Protein AF-A0ABD0NY02-F1 (afdb_monomer_lite)

InterPro domains:
  IPR039779 RFX-like DNA-binding protein [PTHR12619] (9-68)

Organism: Cirrhinus mrigala (NCBI:txid683832)

Structure (mmCIF, N/CA/C/O backbone):
data_AF-A0ABD0NY02-F1
#
_entry.id   AF-A0ABD0NY02-F1
#
loop_
_atom_site.group_PDB
_atom_site.id
_atom_site.type_symbol
_atom_site.label_atom_id
_atom_site.label_alt_id
_atom_site.label_comp_id
_atom_site.label_asym_id
_atom_site.label_entity_id
_atom_site.label_seq_id
_atom_site.pdbx_PDB_ins_code
_atom_site.Cartn_x
_atom_site.Cartn_y
_atom_site.Cartn_z
_atom_site.occupancy
_atom_site.B_iso_or_equiv
_atom_site.auth_seq_id
_atom_site.auth_comp_id
_atom_site.auth_asym_id
_atom_site.auth_atom_id
_atom_site.pdbx_PDB_model_num
ATOM 1 N N . MET A 1 1 ? -17.612 -1.594 34.844 1.00 52.16 1 MET A N 1
ATOM 2 C CA . MET A 1 1 ? -16.282 -1.017 34.532 1.00 52.16 1 MET A CA 1
ATOM 3 C C . MET A 1 1 ? -15.610 -1.679 33.323 1.00 52.16 1 MET A C 1
ATOM 5 O O . MET A 1 1 ? -14.845 -0.997 32.667 1.00 52.16 1 MET A O 1
ATOM 9 N N . SER A 1 2 ? -15.921 -2.934 32.965 1.00 60.69 2 SER A N 1
ATOM 10 C CA . SER A 1 2 ? -15.352 -3.630 31.790 1.00 60.69 2 SER A CA 1
ATOM 11 C C . SER A 1 2 ? -15.900 -3.180 30.424 1.00 60.69 2 SER A C 1
ATOM 13 O O . SER A 1 2 ? -15.152 -3.163 29.455 1.00 60.69 2 SER A O 1
ATOM 15 N N . HIS A 1 3 ? -17.174 -2.777 30.336 1.00 58.53 3 HIS A N 1
ATOM 16 C CA . HIS A 1 3 ? -17.803 -2.396 29.058 1.00 58.53 3 HIS A CA 1
ATOM 17 C C . HIS A 1 3 ? -17.172 -1.156 28.403 1.00 58.53 3 HIS A C 1
ATOM 19 O O . HIS A 1 3 ? -16.867 -1.181 27.217 1.00 58.53 3 HIS A O 1
ATOM 25 N N . LEU A 1 4 ? -16.869 -0.120 29.195 1.00 61.84 4 LEU A N 1
ATOM 26 C CA . LEU A 1 4 ? -16.316 1.141 28.686 1.00 61.84 4 LEU A CA 1
ATOM 27 C C . LEU A 1 4 ? -14.914 0.976 28.068 1.00 61.84 4 LEU A C 1
ATOM 29 O O . LEU A 1 4 ? -14.554 1.691 27.138 1.00 61.84 4 LEU A O 1
ATOM 33 N N . GLN A 1 5 ? -14.113 0.030 28.580 1.00 66.06 5 GLN A N 1
ATOM 34 C CA . GLN A 1 5 ? -12.800 -0.278 28.002 1.00 66.06 5 GLN A CA 1
ATOM 35 C C . GLN A 1 5 ? -12.920 -1.019 26.665 1.00 66.06 5 GLN A C 1
ATOM 37 O O . GLN A 1 5 ? -12.085 -0.801 25.790 1.00 66.06 5 GLN A O 1
ATOM 42 N N . SER A 1 6 ? -13.948 -1.855 26.488 1.00 70.00 6 SER A N 1
ATOM 43 C CA . SER A 1 6 ? -14.204 -2.550 25.219 1.00 70.00 6 SER A CA 1
ATOM 44 C C . SER A 1 6 ? -14.595 -1.562 24.121 1.00 70.00 6 SER A C 1
ATOM 46 O O . SER A 1 6 ? -13.976 -1.558 23.062 1.00 70.00 6 SER A O 1
ATOM 48 N N . GLU A 1 7 ? -15.536 -0.657 24.408 1.00 70.81 7 GLU A N 1
ATOM 49 C CA . GLU A 1 7 ? -16.019 0.350 23.448 1.00 70.81 7 GLU A CA 1
ATOM 50 C C . GLU A 1 7 ? -14.914 1.330 23.023 1.00 70.81 7 GLU A C 1
ATOM 52 O O . GLU A 1 7 ? -14.781 1.660 21.846 1.00 70.81 7 GLU A O 1
ATOM 57 N N . LEU A 1 8 ? -14.059 1.753 23.962 1.00 71.25 8 LEU A N 1
ATOM 58 C CA . LEU A 1 8 ? -12.902 2.591 23.641 1.00 71.25 8 LEU A CA 1
ATOM 59 C C . LEU A 1 8 ? -11.885 1.848 22.767 1.00 71.25 8 LEU A C 1
ATOM 61 O O . LEU A 1 8 ? -11.287 2.441 21.869 1.00 71.25 8 LEU A O 1
ATOM 65 N N . THR A 1 9 ? -11.677 0.556 23.025 1.00 74.69 9 THR A N 1
ATOM 66 C CA . THR A 1 9 ? -10.745 -0.252 22.234 1.00 74.69 9 THR A CA 1
ATOM 67 C C . THR A 1 9 ? -11.276 -0.441 20.818 1.00 74.69 9 THR A C 1
ATOM 69 O O . THR A 1 9 ? -10.515 -0.249 19.875 1.00 74.69 9 THR A O 1
ATOM 72 N N . GLU A 1 10 ? -12.567 -0.734 20.651 1.00 76.25 10 GLU A N 1
ATOM 73 C CA . GLU A 1 10 ? -13.213 -0.828 19.337 1.00 76.25 10 GLU A CA 1
ATOM 74 C C . GLU A 1 10 ? -13.113 0.482 18.558 1.00 76.25 10 GLU A C 1
ATOM 76 O O . GLU A 1 10 ? -12.649 0.468 17.423 1.00 76.25 10 GLU A O 1
ATOM 81 N N . LEU A 1 11 ? -13.429 1.625 19.175 1.00 75.69 11 LEU A N 1
ATOM 82 C CA . LEU A 1 11 ? -13.334 2.922 18.501 1.00 75.69 11 LEU A CA 1
ATOM 83 C C . LEU A 1 11 ? -11.903 3.232 18.036 1.00 75.69 11 LEU A C 1
ATOM 85 O O . LEU A 1 11 ? -11.697 3.734 16.932 1.00 75.69 11 LEU A O 1
ATOM 89 N N . VAL A 1 12 ?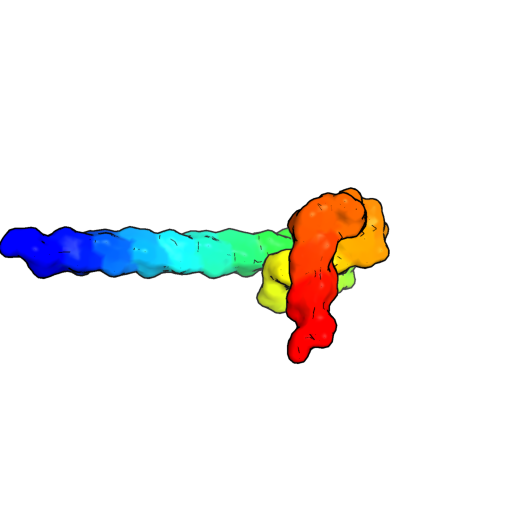 -10.899 2.902 18.855 1.00 77.50 12 VAL A N 1
ATOM 90 C CA . VAL A 1 12 ? -9.485 3.068 18.490 1.00 77.50 12 VAL A CA 1
ATOM 91 C C . VAL A 1 12 ? -9.084 2.127 17.351 1.00 77.50 12 VAL A C 1
ATOM 93 O O . VAL A 1 12 ? -8.285 2.523 16.503 1.00 77.50 12 VAL A O 1
ATOM 96 N N . GLN A 1 13 ? -9.605 0.898 17.312 1.00 78.62 13 GLN A N 1
ATOM 97 C CA . GLN A 1 13 ? -9.353 -0.030 16.204 1.00 78.62 13 GLN A CA 1
ATOM 98 C C . GLN A 1 13 ? -10.021 0.451 14.914 1.00 78.62 13 GLN A C 1
ATOM 100 O O . GLN A 1 13 ? -9.357 0.486 13.883 1.00 78.62 13 GLN A O 1
ATOM 105 N N . THR A 1 14 ? -11.274 0.905 14.976 1.00 80.50 14 THR A N 1
ATOM 106 C CA . THR A 1 14 ? -11.991 1.478 13.828 1.00 80.50 14 THR A CA 1
ATOM 107 C C . THR A 1 14 ? -11.266 2.701 13.282 1.00 80.50 14 THR A C 1
ATOM 109 O O . THR A 1 14 ? -10.984 2.759 12.092 1.00 80.50 14 THR A O 1
ATOM 112 N N . TYR A 1 15 ? -10.846 3.628 14.148 1.00 83.00 15 TYR A N 1
ATOM 113 C CA . TYR A 1 15 ? -10.057 4.786 13.722 1.00 83.00 15 TYR A CA 1
ATOM 114 C C . TYR A 1 15 ? -8.739 4.374 13.054 1.00 83.00 15 TYR A C 1
ATOM 116 O O . TYR A 1 15 ? -8.355 4.924 12.025 1.00 83.00 15 TYR A O 1
ATOM 124 N N . LYS A 1 16 ? -8.033 3.378 13.607 1.00 85.56 16 LYS A N 1
ATOM 125 C CA . LYS A 1 16 ? -6.812 2.850 12.980 1.00 85.56 16 LYS A CA 1
ATOM 126 C C . LYS A 1 16 ? -7.093 2.235 11.613 1.00 85.56 16 LYS A C 1
ATOM 128 O O . LYS A 1 16 ? -6.268 2.403 10.719 1.00 85.56 16 LYS A O 1
ATOM 133 N N . GLN A 1 17 ? -8.220 1.548 11.455 1.00 86.62 17 GLN A N 1
ATOM 134 C CA . GLN A 1 17 ? -8.635 0.960 10.188 1.00 86.62 17 GLN A CA 1
ATOM 135 C C . GLN A 1 17 ? -8.944 2.050 9.153 1.00 86.62 17 GLN A C 1
ATOM 137 O O . GLN A 1 17 ? -8.334 2.042 8.089 1.00 86.62 17 GLN A O 1
ATOM 142 N N . GLU A 1 18 ? -9.768 3.044 9.496 1.00 89.12 18 GLU A N 1
ATOM 143 C CA . GLU A 1 18 ? -10.111 4.171 8.612 1.00 89.12 18 GLU A CA 1
ATOM 144 C C . GLU A 1 18 ? -8.870 4.964 8.177 1.00 89.12 18 GLU A C 1
ATOM 146 O O . GLU A 1 18 ? -8.695 5.275 7.000 1.00 89.12 18 GLU A O 1
ATOM 151 N N . VAL A 1 19 ? -7.957 5.253 9.110 1.00 90.81 19 VAL A N 1
ATOM 152 C CA . VAL A 1 19 ? -6.692 5.934 8.794 1.00 90.81 19 VAL A CA 1
ATOM 153 C C . VAL A 1 19 ? -5.814 5.074 7.883 1.00 90.81 19 VAL A C 1
ATOM 155 O O . VAL A 1 19 ? -5.148 5.605 6.995 1.00 90.81 19 VAL A O 1
ATOM 158 N N . THR A 1 20 ? -5.805 3.756 8.088 1.00 89.94 20 THR A N 1
ATOM 159 C CA . THR A 1 20 ? -5.044 2.823 7.245 1.00 89.94 20 THR A CA 1
ATOM 160 C C . THR A 1 20 ? -5.623 2.762 5.834 1.00 89.94 20 THR A C 1
ATOM 162 O O . THR A 1 20 ? -4.862 2.811 4.872 1.00 89.94 20 THR A O 1
ATOM 165 N N . GLU A 1 21 ? -6.946 2.715 5.691 1.00 90.19 21 GLU A N 1
ATOM 166 C CA . GLU A 1 21 ? -7.637 2.739 4.397 1.00 90.19 21 GLU A CA 1
ATOM 167 C C . GLU A 1 21 ? -7.378 4.047 3.650 1.00 90.19 21 GLU A C 1
ATOM 169 O O . GLU A 1 21 ? -6.926 4.014 2.506 1.00 90.19 21 GLU A O 1
ATOM 174 N N . ALA A 1 22 ? -7.530 5.191 4.321 1.00 93.12 22 ALA A N 1
ATOM 175 C CA . ALA A 1 22 ? -7.218 6.493 3.738 1.00 93.12 22 ALA A CA 1
ATOM 176 C C . ALA A 1 22 ? -5.744 6.591 3.303 1.00 93.12 22 ALA A C 1
ATOM 178 O O . ALA A 1 22 ? -5.433 7.123 2.237 1.00 93.12 22 ALA A O 1
ATOM 179 N N . ALA A 1 23 ? -4.815 6.053 4.101 1.00 93.38 23 ALA A N 1
ATOM 180 C CA . ALA A 1 23 ? -3.405 5.997 3.725 1.00 93.38 23 ALA A CA 1
ATOM 181 C C . ALA A 1 23 ? -3.174 5.103 2.497 1.00 93.38 23 ALA A C 1
ATOM 183 O O . ALA A 1 23 ? -2.415 5.485 1.606 1.00 93.38 23 ALA A O 1
ATOM 184 N N . CYS A 1 24 ? -3.835 3.945 2.421 1.00 93.25 24 CYS A N 1
ATOM 185 C CA . CYS A 1 24 ? -3.781 3.063 1.257 1.00 93.25 24 CYS A CA 1
ATOM 186 C C . CYS A 1 24 ? -4.282 3.772 -0.005 1.00 93.25 24 CYS A C 1
ATOM 188 O O . CYS A 1 24 ? -3.579 3.745 -1.013 1.00 93.25 24 CYS A O 1
ATOM 190 N N . GLU A 1 25 ? -5.430 4.450 0.060 1.00 93.94 25 GLU A N 1
ATOM 191 C CA . GLU A 1 25 ? -5.970 5.220 -1.066 1.00 93.94 25 GLU A CA 1
ATOM 192 C C . GLU A 1 25 ? -4.990 6.297 -1.528 1.00 93.94 25 GLU A C 1
ATOM 194 O O . GLU A 1 25 ? -4.657 6.350 -2.709 1.00 93.94 25 GLU A O 1
ATOM 199 N N . LEU A 1 26 ? -4.443 7.097 -0.607 1.00 95.50 26 LEU A N 1
ATOM 200 C CA . LEU A 1 26 ? -3.470 8.141 -0.944 1.00 95.50 26 LEU A CA 1
ATOM 201 C C . LEU A 1 26 ? -2.200 7.578 -1.597 1.00 95.50 26 LEU A C 1
ATOM 203 O O . LEU A 1 26 ? -1.671 8.180 -2.535 1.00 95.50 26 LEU A O 1
ATOM 207 N N . ILE A 1 27 ? -1.701 6.436 -1.115 1.00 95.31 27 ILE A N 1
ATOM 208 C CA . ILE A 1 27 ? -0.533 5.760 -1.695 1.00 95.31 27 ILE A CA 1
ATOM 209 C C . ILE A 1 27 ? -0.865 5.232 -3.095 1.00 95.31 27 ILE A C 1
ATOM 211 O O . ILE A 1 27 ? -0.049 5.400 -4.006 1.00 95.31 27 ILE A O 1
ATOM 215 N N . CYS A 1 28 ? -2.050 4.647 -3.290 1.00 94.25 28 CYS A N 1
ATOM 216 C CA . CYS A 1 28 ? -2.538 4.247 -4.608 1.00 94.25 28 CYS A CA 1
ATOM 217 C C . CYS A 1 28 ? -2.611 5.454 -5.548 1.00 94.25 28 CYS A C 1
ATOM 219 O O . CYS A 1 28 ? -1.982 5.432 -6.602 1.00 94.25 28 CYS A O 1
ATOM 221 N N . ASP A 1 29 ? -3.266 6.541 -5.148 1.00 95.00 29 ASP A N 1
ATOM 222 C CA . ASP A 1 29 ? -3.410 7.772 -5.935 1.00 95.00 29 ASP A CA 1
ATOM 223 C C . ASP A 1 29 ? -2.050 8.366 -6.342 1.00 95.00 29 ASP A C 1
ATOM 225 O O . ASP A 1 29 ? -1.827 8.776 -7.488 1.00 95.00 29 ASP A O 1
ATOM 229 N N . TRP A 1 30 ? -1.101 8.388 -5.401 1.00 95.44 30 TRP A N 1
ATOM 230 C CA . TRP A 1 30 ? 0.274 8.800 -5.665 1.00 95.44 30 TRP A CA 1
ATOM 231 C C . TRP A 1 30 ? 0.945 7.891 -6.700 1.00 95.44 30 TRP A C 1
ATOM 233 O O . TRP A 1 30 ? 1.482 8.385 -7.697 1.00 95.44 30 TRP A O 1
ATOM 243 N N . ALA A 1 31 ? 0.891 6.573 -6.502 1.00 95.00 31 ALA A N 1
ATOM 244 C CA . ALA A 1 31 ? 1.517 5.608 -7.399 1.00 95.00 31 ALA A CA 1
ATOM 245 C C . ALA A 1 31 ? 0.923 5.695 -8.805 1.00 95.00 31 ALA A C 1
ATOM 247 O O . ALA A 1 31 ? 1.667 5.663 -9.786 1.00 95.00 31 ALA A O 1
ATOM 248 N N . GLN A 1 32 ? -0.390 5.900 -8.913 1.00 93.50 32 GLN A N 1
ATOM 249 C CA . GLN A 1 32 ? -1.062 6.062 -10.193 1.00 93.50 32 GLN A CA 1
ATOM 250 C C . GLN A 1 32 ? -0.546 7.273 -10.974 1.00 93.50 32 GLN A C 1
ATOM 252 O O . GLN A 1 32 ? -0.284 7.178 -12.177 1.00 93.50 32 GLN A O 1
ATOM 257 N N . LYS A 1 33 ? -0.322 8.398 -10.290 1.00 93.56 33 LYS A N 1
ATOM 258 C CA . LYS A 1 33 ? 0.202 9.628 -10.905 1.00 93.56 33 LYS A CA 1
ATOM 259 C C . LYS A 1 33 ? 1.659 9.494 -11.334 1.00 93.56 33 LYS A C 1
ATOM 261 O O . LYS A 1 33 ? 2.017 9.953 -12.418 1.00 93.5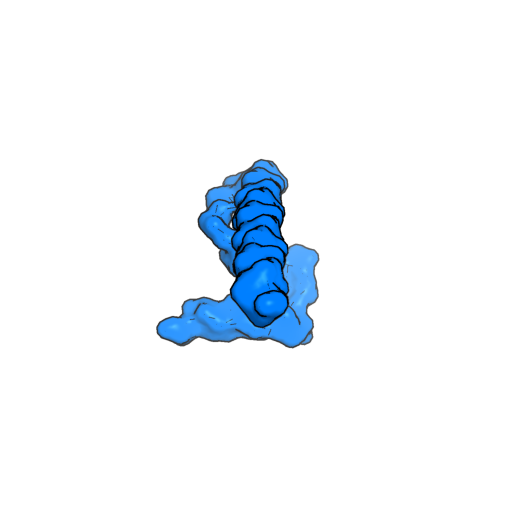6 33 LYS A O 1
ATOM 266 N N . ILE A 1 34 ? 2.498 8.877 -10.503 1.00 94.44 34 ILE A N 1
ATOM 267 C CA . ILE A 1 34 ? 3.939 8.757 -10.768 1.00 94.44 34 ILE A CA 1
ATOM 268 C C . ILE A 1 34 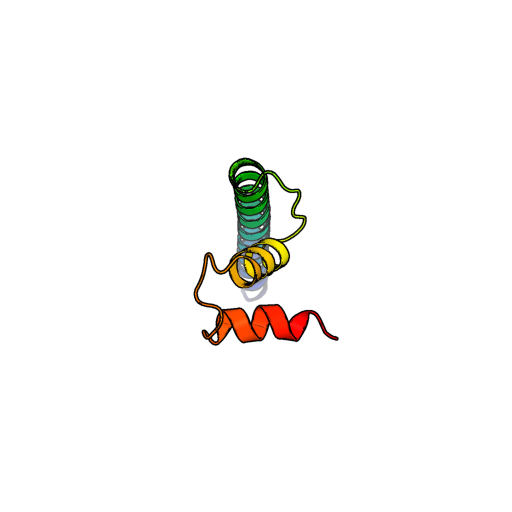? 4.234 7.675 -11.807 1.00 94.44 34 ILE A C 1
ATOM 270 O O . ILE A 1 34 ? 4.995 7.906 -12.745 1.00 94.44 34 ILE A O 1
ATOM 274 N N . LEU A 1 35 ? 3.613 6.507 -11.659 1.00 92.38 35 LEU A N 1
ATOM 275 C CA . LEU A 1 35 ? 3.871 5.333 -12.493 1.00 92.38 35 LEU A CA 1
ATOM 276 C C . LEU A 1 35 ? 2.954 5.280 -13.724 1.00 92.38 35 LEU A C 1
ATOM 278 O O . LEU A 1 35 ? 3.110 4.397 -14.564 1.00 92.38 35 LEU A O 1
ATOM 282 N N . LYS A 1 36 ? 2.021 6.238 -13.853 1.00 90.94 36 LYS A N 1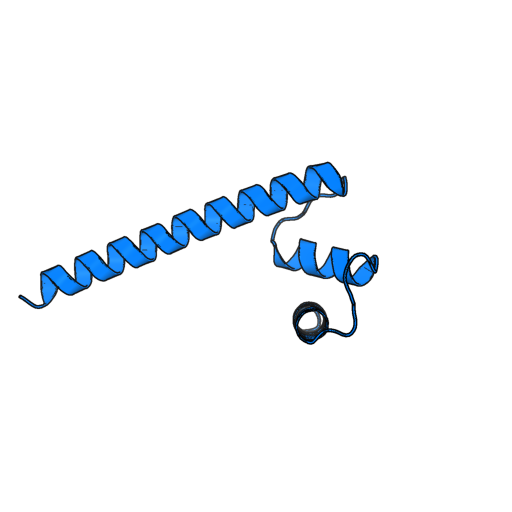
ATOM 283 C CA . LYS A 1 36 ? 1.082 6.386 -14.981 1.00 90.94 36 LYS A CA 1
ATOM 284 C C . LYS A 1 36 ? 0.273 5.112 -15.264 1.00 90.94 36 LYS A C 1
ATOM 286 O O . LYS A 1 36 ? -0.007 4.790 -16.418 1.00 90.94 36 LYS A O 1
ATOM 291 N N . ARG A 1 37 ? -0.090 4.380 -14.211 1.00 89.75 37 ARG A N 1
ATOM 292 C CA . ARG A 1 37 ? -0.800 3.094 -14.264 1.00 89.75 37 ARG A CA 1
ATOM 293 C C . ARG A 1 37 ? -1.796 3.012 -13.113 1.00 89.75 37 ARG A C 1
ATOM 295 O O . ARG A 1 37 ? -1.483 3.493 -12.039 1.00 89.75 37 ARG A O 1
ATOM 302 N N . SER A 1 38 ? -2.965 2.408 -13.310 1.00 89.56 38 SER A N 1
ATOM 303 C CA . SER A 1 38 ? -3.929 2.180 -12.226 1.00 89.56 38 SER A CA 1
ATOM 304 C C . SER A 1 38 ? -3.448 1.087 -11.262 1.00 89.56 38 SER A C 1
ATOM 306 O O . SER A 1 38 ? -2.931 0.061 -11.704 1.00 89.56 38 SER A O 1
ATOM 308 N N . PHE A 1 39 ? -3.658 1.312 -9.967 1.00 91.69 39 PHE A N 1
ATOM 309 C CA . PHE A 1 39 ? -3.447 0.340 -8.891 1.00 91.69 39 PHE A CA 1
ATOM 310 C C . PHE A 1 39 ? -4.651 0.374 -7.960 1.00 91.69 39 PHE A C 1
ATOM 312 O O . PHE A 1 39 ? -5.081 1.470 -7.586 1.00 91.69 39 PHE A O 1
ATOM 319 N N . ASP A 1 40 ? -5.144 -0.800 -7.580 1.00 87.69 40 ASP A N 1
ATOM 320 C CA . ASP A 1 40 ? -6.286 -0.967 -6.683 1.00 87.69 40 ASP A CA 1
ATOM 321 C C . ASP A 1 40 ? -5.828 -1.186 -5.235 1.00 87.69 40 ASP A C 1
ATOM 323 O O . ASP A 1 40 ? -6.535 -0.842 -4.289 1.00 87.69 40 ASP A O 1
ATOM 327 N N . THR A 1 41 ? -4.616 -1.721 -5.030 1.00 90.69 41 THR A N 1
ATOM 328 C CA . THR A 1 41 ? -4.069 -1.953 -3.684 1.00 90.69 41 THR A CA 1
ATOM 329 C C . THR A 1 41 ? -2.581 -1.633 -3.569 1.00 90.69 41 THR A C 1
ATOM 331 O O . THR A 1 41 ? -1.806 -1.760 -4.520 1.00 90.69 41 THR A O 1
ATOM 334 N N . VAL A 1 42 ? -2.136 -1.326 -2.345 1.00 91.81 42 VAL A N 1
ATOM 335 C CA . VAL A 1 42 ? -0.710 -1.132 -2.026 1.00 91.81 42 VAL A CA 1
ATOM 336 C C . VAL A 1 42 ? 0.156 -2.362 -2.334 1.00 91.81 42 VAL A C 1
ATOM 338 O O . VAL A 1 42 ? 1.347 -2.227 -2.616 1.00 91.81 42 VAL A O 1
ATOM 341 N N . VAL A 1 43 ? -0.438 -3.560 -2.339 1.00 91.25 43 VAL A N 1
ATOM 342 C CA . VAL A 1 43 ? 0.244 -4.810 -2.706 1.00 91.25 43 VAL A CA 1
ATOM 343 C C . VAL A 1 43 ? 0.596 -4.821 -4.192 1.00 91.25 43 VAL A C 1
ATOM 345 O O . VAL A 1 43 ? 1.705 -5.214 -4.551 1.00 91.25 43 VAL A O 1
ATOM 348 N N . GLU A 1 44 ? -0.302 -4.355 -5.061 1.00 91.50 44 GLU A N 1
ATOM 349 C CA . GLU A 1 44 ? -0.031 -4.259 -6.500 1.00 91.50 44 GLU A CA 1
ATOM 350 C C . GLU A 1 44 ? 1.079 -3.257 -6.806 1.00 91.50 44 GLU A C 1
ATOM 352 O O . GLU A 1 44 ? 1.949 -3.541 -7.630 1.00 91.50 44 GLU A O 1
ATOM 357 N N . ILE A 1 45 ? 1.096 -2.126 -6.095 1.00 93.50 45 ILE A N 1
ATOM 358 C CA . ILE A 1 45 ? 2.173 -1.135 -6.201 1.00 93.50 45 ILE A CA 1
ATOM 359 C C . ILE A 1 45 ? 3.503 -1.792 -5.835 1.00 93.50 45 ILE A C 1
ATOM 361 O O . ILE A 1 45 ? 4.456 -1.732 -6.607 1.00 93.50 45 ILE A O 1
ATOM 365 N N . ALA A 1 46 ? 3.571 -2.470 -4.686 1.00 92.44 46 ALA A N 1
ATOM 366 C CA . ALA A 1 46 ? 4.789 -3.138 -4.241 1.00 92.44 46 ALA A CA 1
ATOM 367 C C . ALA A 1 46 ? 5.266 -4.206 -5.244 1.00 92.44 46 ALA A C 1
ATOM 369 O O . ALA A 1 46 ? 6.457 -4.255 -5.552 1.00 92.44 46 ALA A O 1
ATOM 370 N N . ARG A 1 47 ? 4.354 -5.009 -5.813 1.00 89.38 47 ARG A N 1
ATOM 371 C CA . ARG A 1 47 ? 4.684 -5.981 -6.876 1.00 89.38 47 ARG A CA 1
ATOM 372 C C . ARG A 1 47 ? 5.283 -5.299 -8.093 1.00 89.38 47 ARG A C 1
ATOM 374 O O . ARG A 1 47 ? 6.319 -5.737 -8.584 1.00 89.38 47 ARG A O 1
ATOM 381 N N . PHE A 1 48 ? 4.651 -4.228 -8.556 1.00 91.62 48 PHE A N 1
ATOM 382 C CA . PHE A 1 48 ? 5.122 -3.487 -9.717 1.00 91.62 48 PHE A CA 1
ATOM 383 C C . PHE A 1 48 ? 6.516 -2.900 -9.479 1.00 91.62 48 PHE A C 1
ATOM 385 O O . PHE A 1 48 ? 7.404 -3.073 -10.306 1.00 91.62 48 PHE A O 1
ATOM 392 N N . LEU A 1 49 ? 6.751 -2.288 -8.315 1.00 92.31 49 LEU A N 1
ATOM 393 C CA . LEU A 1 49 ? 8.064 -1.746 -7.958 1.00 92.31 49 LEU A CA 1
ATOM 394 C C . LEU A 1 49 ? 9.162 -2.824 -7.929 1.00 92.31 49 LEU A C 1
ATOM 396 O O . LEU A 1 49 ? 10.309 -2.537 -8.276 1.00 92.31 49 LEU A O 1
ATOM 400 N N . VAL A 1 50 ? 8.825 -4.051 -7.523 1.00 91.88 50 VAL A N 1
ATOM 401 C CA . VAL A 1 50 ? 9.737 -5.208 -7.547 1.00 91.88 50 VAL A CA 1
ATOM 402 C C . VAL A 1 50 ? 10.002 -5.678 -8.977 1.00 91.88 50 VAL A C 1
ATOM 404 O O . VAL A 1 50 ? 11.159 -5.899 -9.332 1.00 91.88 50 VAL A O 1
ATOM 407 N N . GLN A 1 51 ? 8.956 -5.810 -9.797 1.00 89.12 51 GLN A N 1
ATOM 408 C CA . GLN A 1 51 ? 9.056 -6.261 -11.192 1.00 89.12 51 GLN A CA 1
ATOM 409 C C . GLN A 1 51 ? 9.842 -5.282 -12.069 1.00 89.12 51 GLN A C 1
ATOM 411 O O . GLN A 1 51 ? 10.681 -5.706 -12.857 1.00 89.12 51 GLN A O 1
ATOM 416 N N . GLU A 1 52 ? 9.638 -3.980 -11.880 1.00 90.38 52 GLU A N 1
ATOM 417 C CA . GLU A 1 52 ? 10.366 -2.926 -12.595 1.00 90.38 52 GLU A CA 1
ATOM 418 C C . GLU A 1 52 ? 11.777 -2.682 -12.032 1.00 90.38 52 GLU A C 1
ATOM 420 O O . GLU A 1 52 ? 12.470 -1.762 -12.465 1.00 90.38 52 GLU A O 1
ATOM 425 N N . HIS A 1 53 ? 12.216 -3.479 -11.049 1.00 87.88 53 HIS A N 1
ATOM 426 C CA . HIS A 1 53 ? 13.505 -3.331 -10.369 1.00 87.88 53 HIS A CA 1
ATOM 427 C C . HIS A 1 53 ? 13.727 -1.940 -9.735 1.00 87.88 53 HIS A C 1
ATOM 429 O O . HIS A 1 53 ? 14.867 -1.517 -9.536 1.00 87.88 53 HIS A O 1
ATOM 435 N N . ILE A 1 54 ? 12.646 -1.231 -9.384 1.00 87.88 54 ILE A N 1
ATOM 436 C CA . ILE A 1 54 ? 12.692 0.070 -8.693 1.00 87.88 54 ILE A CA 1
ATOM 437 C C . ILE A 1 54 ? 13.087 -0.124 -7.222 1.00 87.88 54 ILE A C 1
ATOM 439 O O . ILE A 1 54 ? 13.796 0.700 -6.644 1.00 87.88 54 ILE A O 1
ATOM 443 N N . VAL A 1 55 ? 12.656 -1.234 -6.618 1.00 89.00 55 VAL A N 1
ATOM 444 C CA . VAL A 1 55 ? 13.085 -1.685 -5.284 1.00 89.00 55 VAL A CA 1
ATOM 445 C C . VAL A 1 55 ? 13.900 -2.973 -5.390 1.00 89.00 55 VAL A C 1
ATOM 447 O O . VAL A 1 55 ? 13.840 -3.672 -6.398 1.00 89.00 55 VAL A O 1
ATOM 450 N N . ASN A 1 56 ? 14.677 -3.306 -4.353 1.00 88.38 56 ASN A N 1
ATOM 451 C CA . ASN A 1 56 ? 15.507 -4.513 -4.359 1.00 88.38 56 ASN A CA 1
ATOM 452 C C . ASN A 1 56 ? 14.628 -5.782 -4.393 1.00 88.38 56 ASN A C 1
ATOM 454 O O . ASN A 1 56 ? 13.968 -6.072 -3.394 1.00 88.38 56 ASN A O 1
ATOM 458 N N . PRO A 1 57 ? 14.658 -6.582 -5.477 1.00 85.12 57 PRO A N 1
ATOM 459 C CA . PRO A 1 57 ? 13.791 -7.750 -5.616 1.00 85.12 57 PRO A CA 1
ATOM 460 C C . PRO A 1 57 ? 14.216 -8.939 -4.742 1.00 85.12 57 PRO A C 1
ATOM 462 O O . PRO A 1 57 ? 13.460 -9.891 -4.607 1.00 85.12 57 PRO A O 1
ATOM 465 N N . ARG A 1 58 ? 15.419 -8.905 -4.151 1.00 86.19 58 ARG A N 1
ATOM 466 C CA . ARG A 1 58 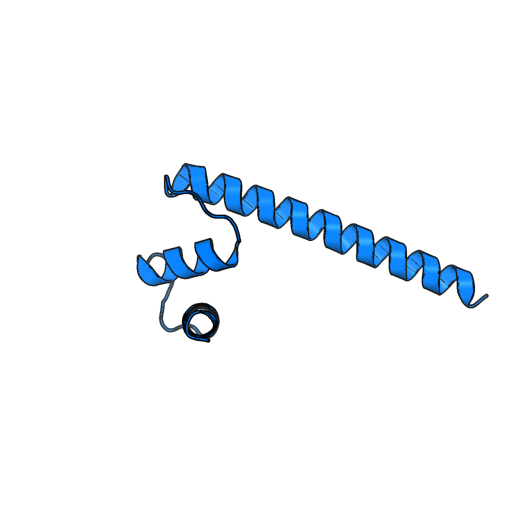? 15.970 -9.986 -3.312 1.00 86.19 58 ARG A CA 1
ATOM 467 C C . ARG A 1 58 ? 15.745 -9.767 -1.814 1.00 86.19 58 ARG A C 1
ATOM 469 O O . ARG A 1 58 ? 16.422 -10.385 -0.998 1.00 86.19 58 ARG A O 1
ATOM 476 N N . CYS A 1 59 ? 14.888 -8.821 -1.429 1.00 88.50 59 CYS A N 1
ATOM 477 C CA . CYS A 1 59 ? 14.538 -8.641 -0.024 1.00 88.50 59 CYS A CA 1
ATOM 478 C C . CYS A 1 59 ? 13.372 -9.555 0.364 1.00 88.50 59 CYS A C 1
ATOM 480 O O . CYS A 1 59 ? 12.512 -9.873 -0.458 1.00 88.50 59 CYS A O 1
ATOM 482 N N . SER A 1 60 ? 13.304 -9.923 1.644 1.00 89.94 60 SER A N 1
ATOM 483 C CA . SER A 1 60 ? 12.238 -10.786 2.160 1.00 89.94 60 SER A CA 1
ATOM 484 C C . SER A 1 60 ? 10.844 -10.207 1.898 1.00 89.94 60 SER A C 1
ATOM 486 O O . SER A 1 60 ? 9.909 -10.952 1.635 1.00 89.94 60 SER A O 1
ATOM 488 N N . GLN A 1 61 ? 10.688 -8.878 1.914 1.00 91.00 61 GLN A N 1
ATOM 489 C CA . GLN A 1 61 ? 9.414 -8.219 1.614 1.00 91.00 61 GLN A CA 1
ATOM 490 C C . GLN A 1 61 ? 9.011 -8.389 0.143 1.00 91.00 61 GLN A C 1
ATOM 492 O O . GLN A 1 61 ? 7.851 -8.677 -0.141 1.00 91.00 61 GLN A O 1
ATOM 497 N N . ALA A 1 62 ? 9.961 -8.246 -0.786 1.00 88.56 62 ALA A N 1
ATOM 498 C CA . ALA A 1 62 ? 9.724 -8.441 -2.214 1.00 88.56 62 ALA A CA 1
ATOM 499 C C . ALA A 1 62 ? 9.368 -9.899 -2.524 1.00 88.56 62 ALA A C 1
ATOM 501 O O . ALA A 1 62 ? 8.420 -10.160 -3.268 1.00 88.56 62 ALA A O 1
ATOM 502 N N . GLU A 1 63 ? 10.077 -10.845 -1.904 1.00 88.12 63 GLU A N 1
ATOM 503 C CA . GLU A 1 63 ? 9.782 -12.274 -2.021 1.00 88.12 63 GLU A CA 1
ATOM 504 C C . GLU A 1 63 ? 8.382 -12.608 -1.494 1.00 88.12 63 GLU A C 1
ATOM 506 O O . GLU A 1 63 ? 7.620 -13.291 -2.179 1.00 88.12 63 GLU A O 1
ATOM 511 N N . LEU A 1 64 ? 7.988 -12.083 -0.329 1.00 90.25 64 LEU A N 1
ATOM 512 C CA 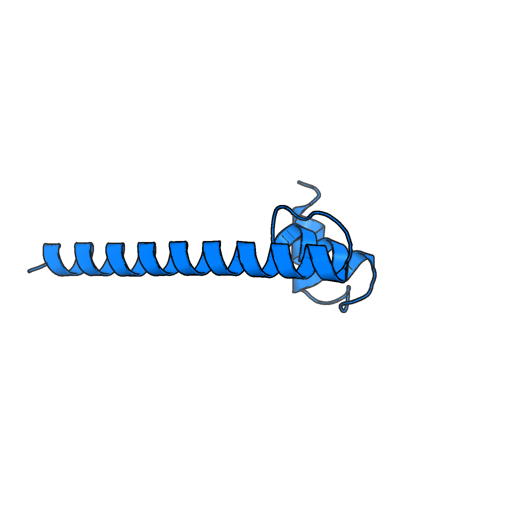. LEU A 1 64 ? 6.645 -12.279 0.234 1.00 90.25 64 LEU A CA 1
ATOM 513 C C . LEU A 1 64 ? 5.541 -11.719 -0.676 1.00 90.25 64 LEU A C 1
ATOM 515 O O . LEU A 1 64 ? 4.558 -12.399 -0.964 1.00 90.25 64 LEU A O 1
ATOM 519 N N . VAL A 1 65 ? 5.711 -10.495 -1.175 1.00 86.81 65 VAL A N 1
ATOM 520 C CA . VAL A 1 65 ? 4.721 -9.823 -2.032 1.00 86.81 65 VAL A CA 1
ATOM 521 C C . VAL A 1 65 ? 4.566 -10.521 -3.391 1.00 86.81 65 VAL A C 1
ATOM 523 O O . VAL A 1 65 ? 3.454 -10.590 -3.927 1.00 86.81 65 VAL A O 1
ATOM 526 N N . THR A 1 66 ? 5.659 -11.067 -3.927 1.00 83.19 66 THR A N 1
ATOM 527 C CA . THR A 1 66 ? 5.677 -11.797 -5.206 1.00 83.19 66 THR A CA 1
ATOM 528 C C . THR A 1 66 ? 5.152 -13.227 -5.053 1.00 83.19 66 THR A C 1
ATOM 530 O O . THR A 1 66 ? 4.406 -13.699 -5.907 1.00 83.19 66 THR A O 1
ATOM 533 N N . SER A 1 67 ? 5.480 -13.912 -3.954 1.00 77.12 67 SER A N 1
ATOM 534 C CA . SER A 1 67 ? 5.019 -15.285 -3.682 1.00 77.12 67 SER A CA 1
ATOM 535 C C . SER A 1 67 ? 3.528 -15.360 -3.351 1.00 77.12 67 SER A C 1
ATOM 537 O O . SER A 1 67 ? 2.851 -16.270 -3.822 1.00 77.12 67 SER A O 1
ATOM 539 N N . ALA A 1 68 ? 2.980 -14.365 -2.649 1.00 63.88 68 ALA A N 1
ATOM 540 C CA . ALA A 1 68 ? 1.545 -14.267 -2.373 1.00 63.88 68 ALA A CA 1
ATOM 541 C C . ALA A 1 68 ? 0.674 -14.035 -3.631 1.00 63.88 68 ALA A C 1
ATOM 543 O O . ALA A 1 68 ? -0.542 -13.929 -3.520 1.00 63.88 68 ALA A O 1
ATOM 544 N N . ALA A 1 69 ? 1.268 -13.881 -4.821 1.00 54.47 69 ALA A N 1
ATOM 545 C CA . ALA A 1 69 ? 0.552 -13.713 -6.091 1.00 54.47 69 ALA A CA 1
ATOM 546 C C . ALA A 1 69 ? 0.256 -15.038 -6.815 1.00 54.47 69 ALA A C 1
ATOM 548 O O . ALA A 1 69 ? -0.499 -15.036 -7.782 1.00 54.47 69 ALA A O 1
ATOM 549 N N . LEU A 1 70 ? 0.901 -16.134 -6.402 1.00 51.41 70 LEU A N 1
ATOM 550 C CA . LEU A 1 70 ? 0.869 -17.431 -7.088 1.00 51.41 70 LEU A CA 1
ATOM 551 C C . LEU A 1 70 ? -0.062 -18.462 -6.420 1.00 51.41 70 LEU A C 1
ATOM 553 O O . LEU A 1 70 ? -0.035 -19.629 -6.809 1.00 51.41 70 LEU A O 1
ATOM 557 N N . ALA A 1 71 ? -0.859 -18.048 -5.432 1.00 42.06 71 ALA A N 1
ATOM 558 C CA . ALA A 1 71 ? -1.883 -18.861 -4.772 1.00 42.06 71 ALA A CA 1
ATOM 559 C C . ALA A 1 71 ? -3.277 -18.342 -5.136 1.00 42.06 71 ALA A C 1
ATOM 561 O O . ALA A 1 71 ? -4.173 -19.193 -5.332 1.00 42.06 71 ALA A O 1
#

Radius of gyration: 16.9 Å; chains: 1; bounding box: 34×28×50 Å

pLDDT: mean 84.13, std 12.29, range [42.06, 95.5]

Secondary structure (DSSP, 8-state):
-HHHHHHHHHHHHHHHHHHHHHHHHHHHHHHHHHHSS--SSHHHHHHHHHHTTSS-TTSHHHHHHHHTT--

Foldseek 3Di:
DVVVVVVVVVVVVVVVVVVVVVVQVVVQVVLCVVVVDHDPGPLVSLQVCLVVVVDPCPDPVNVVSVVVVPD

Sequence (71 aa):
MSHLQSELTELVQTYKQEVTEAACELICDWAQKILKRSFDTVVEIARFLVQEHIVNPRCSQAELVTSAALA